Protein AF-J7WU54-F1 (afdb_monomer_lite)

Radius of gyration: 16.35 Å; chains: 1; bounding box: 40×33×42 Å

Secondary structure (DSSP, 8-state):
--HHHHHHHHHHHHHHHTT--HHHHHHHHHH--GGG---BTTTTEEE-S-EEEEE-TT-SEEEEEEEEEESSSTT-EEEEEEEEEEE-GGGS-EEEEEEEEEE-HHHHHHHHHTT-EEESS-SS-----HHHHHTT--EEEHHHH-

Structure (mmCIF, N/CA/C/O backbone):
data_AF-J7WU54-F1
#
_entry.id   AF-J7WU54-F1
#
loop_
_atom_site.group_PDB
_atom_site.id
_atom_site.type_symbol
_atom_site.label_atom_id
_atom_site.label_alt_id
_atom_site.label_comp_id
_atom_site.label_asym_id
_atom_site.label_entity_id
_atom_site.label_seq_id
_atom_site.pdbx_PDB_ins_code
_atom_site.Cartn_x
_atom_site.Cartn_y
_atom_site.Cartn_z
_atom_site.occupancy
_atom_site.B_iso_or_equiv
_atom_site.auth_seq_id
_atom_site.auth_comp_id
_atom_site.auth_asym_id
_atom_site.auth_atom_id
_atom_site.pdbx_PDB_model_num
ATOM 1 N N . MET A 1 1 ? 20.922 11.464 -21.312 1.00 49.34 1 MET A N 1
ATOM 2 C CA . MET A 1 1 ? 19.586 10.853 -21.121 1.00 49.34 1 MET A CA 1
ATOM 3 C C . MET A 1 1 ? 18.836 11.731 -20.129 1.00 49.34 1 MET A C 1
ATOM 5 O O . MET A 1 1 ? 19.420 12.039 -19.098 1.00 49.34 1 MET A O 1
ATOM 9 N N . SER A 1 2 ? 17.648 12.252 -20.458 1.00 63.25 2 SER A N 1
ATOM 10 C CA . SER A 1 2 ? 16.940 13.161 -19.540 1.00 63.25 2 SER A CA 1
ATOM 11 C C . SER A 1 2 ? 16.456 12.399 -18.300 1.00 63.25 2 SER A C 1
ATOM 13 O O . SER A 1 2 ? 16.125 11.215 -18.388 1.00 63.25 2 SER A O 1
ATOM 15 N N . TYR A 1 3 ? 16.397 13.075 -17.149 1.00 60.97 3 TYR A N 1
ATOM 16 C CA . TYR A 1 3 ? 15.939 12.503 -15.873 1.00 60.97 3 TYR A CA 1
ATOM 17 C C . TYR A 1 3 ? 14.545 11.850 -15.989 1.00 60.97 3 TYR A C 1
ATOM 19 O O . TYR A 1 3 ? 14.275 10.796 -15.414 1.00 60.97 3 TYR A O 1
ATOM 27 N N . LYS A 1 4 ? 13.700 12.422 -16.854 1.00 67.75 4 LYS A N 1
ATOM 28 C CA . LYS A 1 4 ? 12.384 11.916 -17.253 1.00 67.75 4 LYS A CA 1
ATOM 29 C C . LYS A 1 4 ? 12.430 10.517 -17.871 1.00 67.75 4 LYS A C 1
ATOM 31 O O . LYS A 1 4 ? 11.644 9.656 -17.486 1.00 67.75 4 LYS A O 1
ATOM 36 N N . CYS A 1 5 ? 13.345 10.275 -18.812 1.00 70.19 5 CYS A N 1
ATOM 37 C CA . CYS A 1 5 ? 13.461 8.973 -19.470 1.00 70.19 5 CYS A CA 1
ATOM 38 C C . CYS A 1 5 ? 13.867 7.881 -18.477 1.00 70.19 5 CYS A C 1
ATOM 40 O O . CYS A 1 5 ? 13.320 6.783 -18.528 1.00 70.19 5 CYS A O 1
ATOM 42 N N . SER A 1 6 ? 14.778 8.191 -17.551 1.00 77.06 6 SER A N 1
ATOM 43 C CA . SER A 1 6 ? 15.225 7.244 -16.524 1.00 77.06 6 SER A CA 1
ATOM 44 C C . SER A 1 6 ? 14.123 6.931 -15.512 1.00 77.06 6 SER A C 1
ATOM 46 O O . SER A 1 6 ? 13.904 5.764 -15.195 1.00 77.06 6 SER A O 1
ATOM 48 N N . TYR A 1 7 ? 13.379 7.947 -15.064 1.00 78.88 7 TYR A N 1
ATOM 49 C CA . TYR A 1 7 ? 12.238 7.773 -14.166 1.00 78.88 7 TYR A CA 1
ATOM 50 C C . TYR A 1 7 ? 11.137 6.908 -14.794 1.00 78.88 7 TYR A C 1
ATOM 52 O O . TYR A 1 7 ? 10.713 5.920 -14.203 1.00 78.88 7 TYR A O 1
ATOM 60 N N . PHE A 1 8 ? 10.704 7.220 -16.018 1.00 80.62 8 PHE A N 1
ATOM 61 C CA . PHE A 1 8 ? 9.659 6.437 -16.679 1.00 80.62 8 PHE A CA 1
ATOM 62 C C . PHE A 1 8 ? 10.105 5.019 -17.032 1.00 80.62 8 PHE A C 1
ATOM 64 O O . PHE A 1 8 ? 9.314 4.089 -16.892 1.00 80.62 8 PHE A O 1
ATOM 71 N N . ALA A 1 9 ? 11.361 4.828 -17.448 1.00 84.31 9 ALA A N 1
ATOM 72 C CA . ALA A 1 9 ? 11.910 3.492 -17.671 1.00 84.31 9 ALA A CA 1
ATOM 73 C C . ALA A 1 9 ? 11.911 2.668 -16.376 1.00 84.31 9 ALA A C 1
ATOM 75 O O . ALA A 1 9 ? 11.551 1.492 -16.394 1.00 84.31 9 ALA A O 1
ATOM 76 N N . PHE A 1 10 ? 12.263 3.298 -15.253 1.00 85.38 10 PHE A N 1
ATOM 77 C CA . PHE A 1 10 ? 12.194 2.675 -13.941 1.00 85.38 10 PHE A CA 1
ATOM 78 C C . PHE A 1 10 ? 10.758 2.303 -13.552 1.00 85.38 10 PHE A C 1
ATOM 80 O O . PHE A 1 10 ? 10.511 1.141 -13.245 1.00 85.38 10 PHE A O 1
ATOM 87 N N . ILE A 1 11 ? 9.809 3.246 -13.619 1.00 86.75 11 ILE A N 1
ATOM 88 C CA . ILE A 1 11 ? 8.400 2.977 -13.294 1.00 86.75 11 ILE A CA 1
ATOM 89 C C . ILE A 1 11 ? 7.857 1.84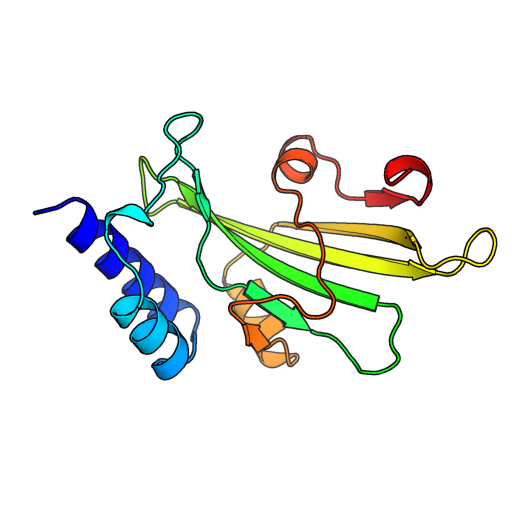6 -14.162 1.00 86.75 11 ILE A C 1
ATOM 91 O O . ILE A 1 11 ? 7.260 0.920 -13.623 1.00 86.75 11 ILE A O 1
ATOM 95 N N . LYS A 1 12 ? 8.112 1.875 -15.475 1.00 89.38 12 LYS A N 1
ATOM 96 C CA . LYS A 1 12 ? 7.683 0.818 -16.394 1.00 89.38 12 LYS A CA 1
ATOM 97 C C . LYS A 1 12 ? 8.257 -0.543 -15.999 1.00 89.38 12 LYS A C 1
ATOM 99 O O . LYS A 1 12 ? 7.497 -1.495 -15.880 1.00 89.38 12 LYS A O 1
ATOM 104 N N . ARG A 1 13 ? 9.567 -0.628 -15.739 1.00 90.19 13 ARG A N 1
ATOM 105 C CA . ARG A 1 13 ? 10.215 -1.875 -15.301 1.00 90.19 13 ARG A CA 1
ATOM 106 C C . ARG A 1 13 ? 9.588 -2.411 -14.015 1.00 90.19 13 ARG A C 1
ATOM 108 O O . ARG A 1 13 ? 9.297 -3.594 -13.939 1.00 90.19 13 ARG A O 1
ATOM 115 N N . THR A 1 14 ? 9.368 -1.544 -13.029 1.00 89.81 14 THR A N 1
ATOM 116 C CA . THR A 1 14 ? 8.748 -1.916 -11.750 1.00 89.81 14 THR A CA 1
ATOM 117 C C . THR A 1 14 ? 7.289 -2.342 -11.932 1.00 89.81 14 THR A C 1
ATOM 119 O O . THR A 1 14 ? 6.837 -3.270 -11.273 1.00 89.81 14 THR A O 1
ATOM 122 N N . CYS A 1 15 ? 6.550 -1.710 -12.850 1.00 91.81 15 CYS A N 1
ATOM 123 C CA . CYS A 1 15 ? 5.191 -2.123 -13.202 1.00 91.81 15 CYS A CA 1
ATOM 124 C C . CYS A 1 15 ? 5.161 -3.513 -13.839 1.00 91.81 15 CYS A C 1
ATOM 126 O O . CYS A 1 15 ? 4.323 -4.326 -13.465 1.00 91.81 15 CYS A O 1
ATOM 128 N N . ASP A 1 16 ? 6.073 -3.780 -14.776 1.00 91.88 16 ASP A N 1
ATOM 129 C CA . ASP A 1 16 ? 6.192 -5.088 -15.418 1.00 91.88 16 ASP A CA 1
ATOM 130 C C . ASP A 1 16 ? 6.613 -6.166 -14.400 1.00 91.88 16 ASP A C 1
ATOM 132 O O . ASP A 1 16 ? 6.088 -7.274 -14.435 1.00 91.88 16 ASP A O 1
ATOM 136 N N . GLU A 1 17 ? 7.508 -5.835 -13.461 1.00 91.25 17 GLU A N 1
ATOM 137 C CA . GLU A 1 17 ? 7.957 -6.740 -12.394 1.00 91.25 17 GLU A CA 1
ATOM 138 C C . GLU A 1 17 ? 6.85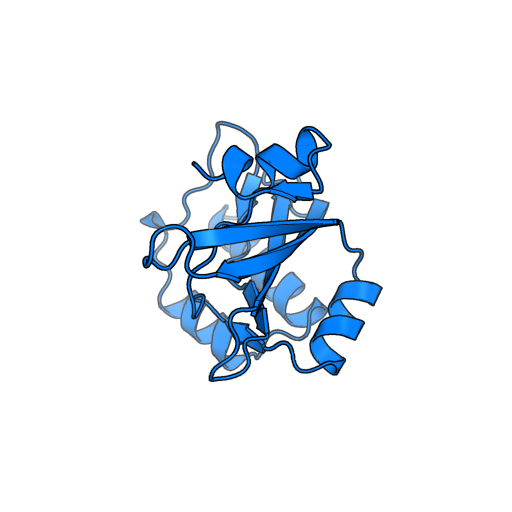1 -7.071 -11.381 1.00 91.25 17 GLU A C 1
ATOM 140 O O . GLU A 1 17 ? 6.751 -8.208 -10.932 1.00 91.25 17 GLU A O 1
ATOM 145 N N . PHE A 1 18 ? 6.025 -6.093 -11.008 1.00 92.12 18 PHE A N 1
ATOM 146 C CA . PHE A 1 18 ? 4.967 -6.266 -10.007 1.00 92.12 18 PHE A CA 1
ATOM 147 C C . PHE A 1 18 ? 3.590 -6.560 -10.607 1.00 92.12 18 PHE A C 1
ATOM 149 O O . PHE A 1 18 ? 2.575 -6.440 -9.918 1.00 92.12 18 PHE A O 1
ATOM 156 N N . GLU A 1 19 ? 3.551 -6.922 -11.890 1.00 91.56 19 GLU A N 1
ATOM 157 C CA . GLU A 1 19 ? 2.327 -7.285 -12.609 1.00 91.56 19 GLU A CA 1
ATOM 158 C C . GLU A 1 19 ? 1.235 -6.200 -12.522 1.00 91.56 19 GLU A C 1
ATOM 160 O O . GLU A 1 19 ? 0.035 -6.477 -12.446 1.00 91.56 19 GLU A O 1
ATOM 165 N N . VAL A 1 20 ? 1.641 -4.926 -12.537 1.00 92.94 20 VAL A N 1
ATOM 166 C CA . VAL A 1 20 ? 0.704 -3.801 -12.636 1.00 92.94 20 VAL A CA 1
ATOM 167 C C . VAL A 1 20 ? 0.025 -3.868 -14.011 1.00 92.94 20 VAL A C 1
ATOM 169 O O . VAL A 1 20 ? 0.724 -3.989 -15.024 1.00 92.94 20 VAL A O 1
ATOM 172 N N . PRO A 1 21 ? -1.315 -3.747 -14.104 1.00 92.94 21 PRO A N 1
ATOM 173 C CA . PRO A 1 21 ? -2.014 -3.778 -15.383 1.00 92.94 21 PRO A CA 1
ATOM 174 C C . PRO A 1 21 ? -1.430 -2.766 -16.374 1.00 92.94 21 PRO A C 1
ATOM 176 O O . PRO A 1 21 ? -1.320 -1.578 -16.066 1.00 92.94 21 PRO A O 1
ATOM 179 N N . LYS A 1 22 ? -1.076 -3.231 -17.579 1.00 91.94 22 LYS A N 1
ATOM 180 C CA . LYS A 1 22 ? -0.398 -2.396 -18.585 1.00 91.94 22 LYS A CA 1
ATOM 181 C C . LYS A 1 22 ? -1.175 -1.137 -18.933 1.00 91.94 22 LYS A C 1
ATOM 183 O O . LYS A 1 22 ? -0.592 -0.059 -19.001 1.00 91.94 22 LYS A O 1
ATOM 188 N N . ASP A 1 23 ? -2.486 -1.262 -19.090 1.00 90.44 23 ASP A N 1
ATOM 189 C CA . ASP A 1 23 ? -3.343 -0.125 -19.418 1.00 90.44 23 ASP A CA 1
ATOM 190 C C . ASP A 1 23 ? -3.309 0.949 -18.326 1.00 90.44 23 ASP A C 1
ATOM 192 O O . ASP A 1 23 ? -3.289 2.137 -18.645 1.00 90.44 23 ASP A O 1
ATOM 196 N N . LEU A 1 24 ? -3.217 0.546 -17.052 1.00 88.88 24 LEU A N 1
ATOM 197 C CA . LEU A 1 24 ? -3.152 1.468 -15.919 1.00 88.88 24 LEU A CA 1
ATOM 198 C C . LEU A 1 24 ? -1.903 2.349 -16.014 1.00 88.88 24 LEU A C 1
ATOM 200 O O . LEU A 1 24 ? -2.002 3.576 -16.048 1.00 88.88 24 LEU A O 1
ATOM 204 N N . TYR A 1 25 ? -0.720 1.737 -16.126 1.00 87.81 25 TYR A N 1
ATOM 205 C CA . TYR A 1 25 ? 0.513 2.519 -16.112 1.00 87.81 25 TYR A CA 1
ATOM 206 C C . TYR A 1 25 ? 0.791 3.240 -17.432 1.00 87.81 25 TYR A C 1
ATOM 208 O O . TYR A 1 25 ? 1.370 4.325 -17.419 1.00 87.81 25 TYR A O 1
ATOM 216 N N . LEU A 1 26 ? 0.366 2.691 -18.575 1.00 87.31 26 LEU A N 1
ATOM 217 C CA . LEU A 1 26 ? 0.514 3.360 -19.868 1.00 87.31 26 LEU A CA 1
ATOM 218 C C . LEU A 1 26 ? -0.379 4.598 -19.975 1.00 87.31 26 LEU A C 1
ATOM 220 O O . LEU A 1 26 ? 0.055 5.601 -20.545 1.00 87.31 26 LEU A O 1
ATOM 224 N N . ASN A 1 27 ? -1.598 4.552 -19.433 1.00 87.06 27 ASN A N 1
ATOM 225 C CA . ASN A 1 27 ? -2.476 5.720 -19.382 1.00 87.06 27 ASN A CA 1
ATOM 226 C C . ASN A 1 27 ? -1.908 6.788 -18.447 1.00 87.06 27 ASN A C 1
ATOM 228 O O . ASN A 1 27 ? -1.732 7.929 -18.873 1.00 87.06 27 ASN A O 1
ATOM 232 N N . TRP A 1 28 ? -1.485 6.393 -17.244 1.00 87.06 28 TRP A N 1
ATOM 233 C CA . TRP A 1 28 ? -0.812 7.296 -16.313 1.00 87.06 28 TRP A CA 1
ATOM 234 C C . TRP A 1 28 ? 0.410 7.984 -16.950 1.00 87.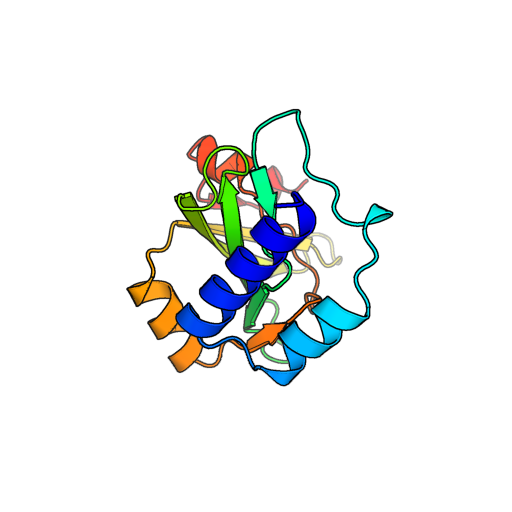06 28 TRP A C 1
ATOM 236 O O . TRP A 1 28 ? 0.550 9.204 -16.881 1.00 87.06 28 TRP A O 1
ATOM 246 N N . MET A 1 29 ? 1.265 7.237 -17.661 1.00 82.75 29 MET A N 1
ATOM 247 C CA . MET A 1 29 ? 2.438 7.795 -18.351 1.00 82.75 29 MET A CA 1
ATOM 248 C C . MET A 1 29 ? 2.082 8.822 -19.439 1.00 82.75 29 MET A C 1
ATOM 250 O O . MET A 1 29 ? 2.856 9.754 -19.654 1.00 82.75 29 MET A O 1
ATOM 254 N N . LYS A 1 30 ? 0.948 8.664 -20.138 1.00 83.69 30 LYS A N 1
ATOM 255 C CA . LYS A 1 30 ? 0.485 9.619 -21.165 1.00 83.69 30 LYS A CA 1
ATOM 256 C C . LYS A 1 30 ? -0.004 10.929 -20.551 1.00 83.69 30 LYS A C 1
ATOM 258 O O . LYS A 1 30 ? 0.211 11.992 -21.129 1.00 83.69 30 LYS A O 1
ATOM 263 N N . GLU A 1 31 ? -0.670 10.851 -19.404 1.00 81.25 31 GLU A N 1
ATOM 264 C CA . GLU A 1 31 ? -1.247 12.009 -18.715 1.00 81.25 31 GLU A CA 1
ATOM 265 C C . GLU A 1 31 ? -0.206 12.791 -17.898 1.00 81.25 31 GLU A C 1
ATOM 267 O O . GLU A 1 31 ? -0.351 13.999 -17.672 1.00 81.25 31 GLU A O 1
ATOM 272 N N . MET A 1 32 ? 0.873 12.127 -17.474 1.00 74.38 32 MET A N 1
ATOM 273 C CA . MET A 1 32 ? 1.878 12.711 -16.595 1.00 74.38 32 MET A CA 1
ATOM 274 C C . MET A 1 32 ? 2.735 13.775 -17.303 1.00 74.38 32 MET A C 1
ATOM 276 O O . MET A 1 32 ? 3.592 13.487 -18.142 1.00 74.38 32 MET A O 1
ATOM 280 N N . ARG A 1 33 ? 2.551 15.042 -16.912 1.00 66.50 33 ARG A N 1
ATOM 281 C CA . ARG A 1 33 ? 3.391 16.167 -17.357 1.00 66.50 33 ARG A CA 1
ATOM 282 C C . ARG A 1 33 ? 4.693 16.234 -16.559 1.00 66.50 33 ARG A C 1
ATOM 284 O O . ARG A 1 33 ? 4.733 15.914 -15.377 1.00 66.50 33 ARG A O 1
ATOM 291 N N . GLU A 1 34 ? 5.757 16.719 -17.190 1.00 61.19 34 GLU A N 1
ATOM 292 C CA . GLU A 1 34 ? 7.106 16.805 -16.603 1.00 61.19 34 GLU A CA 1
ATOM 293 C C . GLU A 1 34 ? 7.169 17.678 -15.342 1.00 61.19 34 GLU A C 1
ATOM 295 O O . GLU A 1 34 ? 7.838 17.322 -14.379 1.00 61.19 34 GLU A O 1
ATOM 300 N N . SER A 1 35 ? 6.368 18.744 -15.295 1.00 59.19 35 SER A N 1
ATOM 301 C CA . SER A 1 35 ? 6.183 19.600 -14.114 1.00 59.19 35 SER A CA 1
ATOM 302 C C . SER A 1 35 ? 5.611 18.870 -12.893 1.00 59.19 35 SER A C 1
ATOM 304 O O . SER A 1 35 ? 5.710 19.367 -11.772 1.00 59.19 35 SER A O 1
ATOM 306 N N . ASN A 1 36 ? 4.973 17.716 -13.104 1.00 61.97 36 ASN A N 1
ATOM 307 C CA . ASN A 1 36 ? 4.307 16.947 -12.055 1.00 61.97 36 ASN A CA 1
ATOM 308 C C . ASN A 1 36 ? 5.227 15.877 -11.459 1.00 61.97 36 ASN A C 1
ATOM 310 O O . ASN A 1 36 ? 4.888 15.290 -10.431 1.00 61.97 36 ASN A O 1
ATOM 314 N N . ILE A 1 37 ? 6.393 15.633 -12.068 1.00 63.91 37 ILE A N 1
ATOM 315 C CA . ILE A 1 37 ? 7.428 14.767 -11.505 1.00 63.91 37 ILE A CA 1
ATOM 316 C C . ILE A 1 37 ? 8.132 15.561 -10.398 1.00 63.91 37 ILE A C 1
ATOM 318 O O . ILE A 1 37 ? 9.200 16.138 -10.583 1.00 63.91 37 ILE A O 1
ATOM 322 N N . ARG A 1 38 ? 7.492 15.634 -9.229 1.00 57.44 38 ARG A N 1
ATOM 323 C CA . ARG A 1 38 ? 8.098 16.199 -8.023 1.00 57.44 38 ARG A CA 1
ATOM 324 C C . ARG A 1 38 ? 8.958 15.131 -7.368 1.00 57.44 38 ARG A C 1
ATOM 326 O O . ARG A 1 38 ? 8.464 14.325 -6.584 1.00 57.44 38 ARG A O 1
ATOM 333 N N . VAL A 1 39 ? 10.243 15.127 -7.696 1.00 55.06 39 VAL A N 1
ATOM 334 C CA . VAL A 1 39 ? 11.233 14.438 -6.870 1.00 55.06 39 VAL A CA 1
ATOM 335 C C . VAL A 1 39 ? 11.603 15.379 -5.739 1.00 55.06 39 VAL A C 1
ATOM 337 O O . VAL A 1 39 ? 12.171 16.444 -5.974 1.00 55.06 39 VAL A O 1
ATOM 340 N N . SER A 1 40 ? 11.208 15.019 -4.519 1.00 47.53 40 SER A N 1
ATOM 341 C CA . SER A 1 40 ? 11.642 15.750 -3.335 1.00 47.53 40 SER A CA 1
ATOM 342 C C . SER A 1 40 ? 13.159 15.623 -3.206 1.00 47.53 40 SER A C 1
ATOM 344 O O . SER A 1 40 ? 13.691 14.515 -3.252 1.00 47.53 40 SER A O 1
ATOM 346 N N . GLN A 1 41 ? 13.851 16.751 -3.053 1.00 43.31 41 GLN A N 1
ATOM 347 C CA . GLN A 1 41 ? 15.266 16.757 -2.680 1.00 43.31 41 GLN A CA 1
ATOM 348 C C . GLN A 1 41 ? 15.470 16.479 -1.186 1.00 43.31 41 GLN A C 1
ATOM 350 O O . GLN A 1 41 ? 16.578 16.126 -0.797 1.00 43.31 41 GLN A O 1
ATOM 355 N N . GLU A 1 42 ? 14.433 16.633 -0.352 1.00 41.22 42 GLU A N 1
ATOM 356 C CA . GLU A 1 42 ? 14.607 16.632 1.107 1.00 41.22 42 GLU A CA 1
ATOM 357 C C . GLU A 1 42 ? 14.989 15.271 1.682 1.00 41.22 42 GLU A C 1
ATOM 359 O O . GLU A 1 42 ? 15.642 15.225 2.707 1.00 41.22 42 GLU A O 1
ATOM 364 N N . PHE A 1 43 ? 14.690 14.178 1.000 1.00 41.97 43 PHE A N 1
ATOM 365 C CA . PHE A 1 43 ? 15.269 12.852 1.200 1.00 41.97 43 PHE A CA 1
ATOM 366 C C . PHE A 1 43 ? 14.999 12.152 -0.111 1.00 41.97 43 PHE A C 1
ATOM 368 O O . PHE A 1 43 ? 13.877 12.273 -0.596 1.00 41.97 43 PHE A O 1
ATOM 375 N N . GLY A 1 44 ? 15.984 11.483 -0.707 1.00 47.03 44 GLY A N 1
ATOM 376 C CA . GLY A 1 44 ? 15.835 10.905 -2.035 1.00 47.03 44 GLY A CA 1
ATOM 377 C C . GLY A 1 44 ? 14.779 9.808 -2.064 1.00 47.03 44 GLY A C 1
ATOM 378 O O . GLY A 1 44 ? 15.115 8.639 -2.045 1.00 47.03 44 GLY A O 1
ATOM 379 N N . GLU A 1 45 ? 13.507 10.175 -2.074 1.00 52.78 45 GLU A N 1
ATOM 380 C CA . GLU A 1 45 ? 12.358 9.333 -1.806 1.00 52.78 45 GLU A CA 1
ATOM 381 C C . GLU A 1 45 ? 11.250 9.742 -2.770 1.00 52.78 45 GLU A C 1
ATOM 383 O O . GLU A 1 45 ? 10.660 10.821 -2.682 1.00 52.78 45 GLU A O 1
ATOM 388 N N . GLY A 1 46 ? 10.967 8.857 -3.717 1.00 61.66 46 GLY A N 1
ATOM 389 C CA . GLY A 1 46 ? 9.864 8.986 -4.650 1.00 61.66 46 GLY A CA 1
ATOM 390 C C . GLY A 1 46 ? 8.782 7.986 -4.283 1.00 61.66 46 GLY A C 1
ATOM 391 O O . GLY A 1 46 ? 9.065 6.863 -3.857 1.00 61.66 46 GLY A O 1
ATOM 392 N N . ARG A 1 47 ? 7.520 8.390 -4.429 1.00 72.69 47 ARG A N 1
ATOM 393 C CA . ARG A 1 47 ? 6.401 7.452 -4.318 1.00 72.69 47 ARG A CA 1
ATOM 394 C C . ARG A 1 47 ? 6.180 6.782 -5.661 1.00 72.69 47 ARG A C 1
ATOM 396 O O . ARG A 1 47 ? 6.126 7.454 -6.693 1.00 72.69 47 ARG A O 1
ATOM 403 N N . PHE A 1 48 ? 6.036 5.463 -5.634 1.00 84.69 48 PHE A N 1
ATOM 404 C CA . PHE A 1 48 ? 5.468 4.742 -6.761 1.00 84.69 48 PHE A CA 1
ATOM 405 C C . PHE A 1 48 ? 4.020 5.223 -6.953 1.00 84.69 48 PHE A C 1
ATOM 407 O O . PHE A 1 48 ? 3.312 5.402 -5.959 1.00 84.69 48 PHE A O 1
ATOM 414 N N . PRO A 1 49 ? 3.589 5.506 -8.193 1.00 84.81 49 PRO A N 1
ATOM 415 C CA . PRO A 1 49 ? 2.294 6.136 -8.445 1.00 84.81 49 PRO A CA 1
ATOM 416 C C . PRO A 1 49 ? 1.107 5.204 -8.187 1.00 84.81 49 PRO A C 1
ATOM 418 O O . PRO A 1 49 ? -0.009 5.685 -8.012 1.00 84.81 49 PRO A O 1
ATOM 421 N N . PHE A 1 50 ? 1.341 3.891 -8.139 1.00 91.19 50 PHE A N 1
ATOM 422 C CA . PHE A 1 50 ? 0.299 2.899 -7.910 1.00 91.19 50 PHE A CA 1
ATOM 423 C C . PHE A 1 50 ? 0.381 2.318 -6.503 1.00 91.19 50 PHE A C 1
ATOM 425 O O . PHE A 1 50 ? 1.447 2.184 -5.900 1.00 91.19 50 PHE A O 1
ATOM 432 N N . LEU A 1 51 ? -0.781 1.949 -5.995 1.00 92.94 51 LEU A N 1
ATOM 433 C CA . LEU A 1 51 ? -0.989 1.333 -4.696 1.00 92.94 51 LEU A CA 1
ATOM 434 C C . LEU A 1 51 ? -1.745 0.028 -4.919 1.00 92.94 51 LEU A C 1
ATOM 436 O O . LEU A 1 51 ? -2.500 -0.077 -5.884 1.00 92.94 51 LEU A O 1
ATOM 440 N N . LEU A 1 52 ? -1.599 -0.946 -4.026 1.00 95.38 52 LEU A N 1
ATOM 441 C CA . LEU A 1 52 ? -2.548 -2.055 -3.974 1.00 95.38 52 LEU A CA 1
ATOM 442 C C . LEU A 1 52 ? -3.497 -1.832 -2.827 1.00 95.38 52 LEU A C 1
ATOM 444 O O . LEU A 1 52 ? -3.055 -1.512 -1.730 1.00 95.38 52 LEU A O 1
ATOM 448 N N . GLN A 1 53 ? -4.775 -2.089 -3.044 1.00 94.75 53 GLN A N 1
ATOM 449 C CA . GLN A 1 53 ? -5.756 -2.069 -1.976 1.00 94.75 53 GLN A CA 1
ATOM 450 C C . GLN A 1 53 ? -6.629 -3.310 -2.030 1.00 94.75 53 GLN A C 1
ATOM 452 O O . GLN A 1 53 ? -7.015 -3.780 -3.102 1.00 94.75 53 GLN A O 1
ATOM 457 N N . LYS A 1 54 ? -6.974 -3.803 -0.843 1.00 91.81 54 LYS A N 1
ATOM 458 C CA . LYS A 1 54 ? -8.104 -4.699 -0.646 1.00 91.81 54 LYS A CA 1
ATOM 459 C C . LYS A 1 54 ? -9.088 -4.011 0.286 1.00 91.81 54 LYS A C 1
ATOM 461 O O . LYS A 1 54 ? -8.750 -3.666 1.420 1.00 91.81 54 LYS A O 1
ATOM 466 N N . TYR A 1 55 ? -10.288 -3.798 -0.235 1.00 83.12 55 TYR A N 1
ATOM 467 C CA . TYR A 1 55 ? -11.430 -3.295 0.505 1.00 83.12 55 TYR A CA 1
ATOM 468 C C . TYR A 1 55 ? -12.648 -4.141 0.149 1.00 83.12 55 TYR A C 1
ATOM 470 O O . TYR A 1 55 ? -12.913 -4.395 -1.027 1.00 83.12 55 TYR A O 1
ATOM 478 N N . GLU A 1 56 ? -13.374 -4.575 1.170 1.00 82.62 56 GLU A N 1
ATOM 479 C CA . GLU A 1 56 ? -14.623 -5.312 1.022 1.00 82.62 56 GLU A CA 1
ATOM 480 C C . GLU A 1 56 ? -15.771 -4.369 1.376 1.00 82.62 56 GLU A C 1
ATOM 482 O O . GLU A 1 56 ? -15.741 -3.696 2.406 1.00 82.62 56 GLU A O 1
ATOM 487 N N . SER A 1 57 ? -16.770 -4.274 0.498 1.00 80.38 57 SER A N 1
ATOM 488 C CA . SER A 1 57 ? -17.906 -3.374 0.710 1.00 80.38 57 SER A CA 1
ATOM 489 C C . SER A 1 57 ? -18.615 -3.703 2.026 1.00 80.38 57 SER A C 1
ATOM 491 O O . SER A 1 57 ? -18.892 -4.866 2.308 1.00 80.38 57 SER A O 1
ATOM 493 N N . GLY A 1 58 ? -18.885 -2.679 2.839 1.00 80.44 58 GLY A N 1
ATOM 494 C CA . GLY A 1 58 ? -19.485 -2.841 4.167 1.00 80.44 58 GLY A CA 1
ATOM 495 C C . GLY A 1 58 ? -18.490 -3.215 5.269 1.00 80.44 58 GLY A C 1
ATOM 496 O O . GLY A 1 58 ? -18.865 -3.229 6.439 1.00 80.44 58 GLY A O 1
ATOM 497 N N . SER A 1 59 ? -17.221 -3.457 4.930 1.00 86.75 59 SER A N 1
ATOM 498 C CA . SER A 1 59 ? -16.169 -3.645 5.921 1.00 86.75 59 SER A CA 1
ATOM 499 C C . SER A 1 59 ? -15.744 -2.309 6.530 1.00 86.75 59 SER A C 1
ATOM 501 O O . SER A 1 59 ? -15.634 -1.289 5.841 1.00 86.75 59 SER A O 1
ATOM 503 N N . LEU A 1 60 ? -15.458 -2.332 7.832 1.00 91.50 60 LEU A N 1
ATOM 504 C CA . LEU A 1 60 ? -14.749 -1.264 8.541 1.00 91.50 60 LEU A CA 1
ATOM 505 C C . LEU A 1 60 ? -13.236 -1.504 8.543 1.00 91.50 60 LEU A C 1
ATOM 507 O O . LEU A 1 60 ? -12.506 -0.901 9.320 1.00 91.50 60 LEU A O 1
ATOM 511 N N . GLU A 1 61 ? -12.752 -2.397 7.693 1.00 92.62 61 GLU A N 1
ATOM 512 C CA . GLU A 1 61 ? -11.352 -2.765 7.605 1.00 92.62 61 GLU A CA 1
ATOM 513 C C . GLU A 1 61 ? -10.865 -2.560 6.172 1.00 92.62 61 GLU A C 1
ATOM 515 O O . GLU A 1 61 ? -11.551 -2.855 5.192 1.00 92.62 61 GLU A O 1
ATOM 520 N N . THR A 1 62 ? -9.663 -2.017 6.041 1.00 93.12 62 THR A N 1
ATOM 521 C CA . THR A 1 62 ? -9.009 -1.822 4.749 1.00 93.12 62 THR A CA 1
ATOM 522 C C . THR A 1 62 ? -7.519 -2.008 4.921 1.00 93.12 62 THR A C 1
ATOM 524 O O . THR A 1 62 ? -6.941 -1.716 5.969 1.00 93.12 62 THR A O 1
ATOM 527 N N . SER A 1 63 ? -6.871 -2.451 3.855 1.00 94.31 63 SER A N 1
ATOM 528 C CA . SER A 1 63 ? -5.422 -2.566 3.829 1.00 94.31 63 SER A CA 1
ATOM 529 C C . SER A 1 63 ? -4.876 -2.142 2.484 1.00 94.31 63 SER A C 1
ATOM 531 O O . SER A 1 63 ? -5.506 -2.347 1.444 1.00 94.31 63 SER A O 1
ATOM 533 N N . VAL A 1 64 ? -3.713 -1.508 2.530 1.00 95.62 64 VAL A N 1
ATOM 534 C CA . VAL A 1 64 ? -3.055 -0.929 1.370 1.00 95.62 64 VAL A CA 1
ATOM 535 C C . VAL A 1 64 ? -1.585 -1.280 1.388 1.00 95.62 64 VAL A C 1
ATOM 537 O O . VAL A 1 64 ? -0.960 -1.307 2.443 1.00 95.62 64 VAL A O 1
ATOM 540 N N . ILE A 1 65 ? -1.029 -1.499 0.207 1.00 96.06 65 ILE A N 1
ATOM 541 C CA . ILE A 1 65 ? 0.403 -1.631 -0.003 1.00 96.06 65 ILE A CA 1
ATOM 542 C C . ILE A 1 65 ? 0.878 -0.451 -0.841 1.00 96.06 65 ILE A C 1
ATOM 544 O O . ILE A 1 65 ? 0.314 -0.161 -1.898 1.00 96.06 65 ILE A O 1
ATOM 548 N N . ALA A 1 66 ? 1.927 0.217 -0.369 1.00 94.12 66 ALA A N 1
ATOM 549 C CA . ALA A 1 66 ? 2.648 1.233 -1.120 1.00 94.12 66 ALA A CA 1
ATOM 550 C C . ALA A 1 66 ? 4.102 0.847 -1.317 1.00 94.12 66 ALA A C 1
ATOM 552 O O . ALA A 1 66 ? 4.702 0.143 -0.503 1.00 94.12 66 ALA A O 1
ATOM 553 N N . ILE A 1 67 ? 4.680 1.411 -2.370 1.00 91.81 67 ILE A N 1
ATOM 554 C CA . ILE A 1 67 ? 6.090 1.275 -2.692 1.00 91.81 67 ILE A CA 1
ATOM 555 C C . ILE A 1 67 ? 6.719 2.669 -2.657 1.00 91.81 67 ILE A C 1
ATOM 557 O O . ILE A 1 67 ? 6.261 3.606 -3.317 1.00 91.81 67 ILE A O 1
ATOM 561 N N . GLN A 1 68 ? 7.773 2.799 -1.866 1.00 88.31 68 GLN A N 1
ATOM 562 C CA . GLN A 1 68 ? 8.652 3.957 -1.837 1.00 88.31 68 GLN A CA 1
ATOM 563 C C . GLN A 1 68 ? 9.988 3.544 -2.442 1.00 88.31 68 GLN A C 1
ATOM 565 O O . GLN A 1 68 ? 10.484 2.462 -2.142 1.00 88.31 68 GLN A O 1
ATOM 570 N N . PHE A 1 69 ? 10.573 4.379 -3.290 1.00 80.88 69 PHE A N 1
ATOM 571 C CA . PHE A 1 69 ? 11.885 4.107 -3.867 1.00 80.88 69 PHE A CA 1
ATOM 572 C C . PHE A 1 69 ? 12.863 5.225 -3.577 1.00 80.88 69 PHE A C 1
ATOM 574 O O . PHE A 1 69 ? 12.471 6.387 -3.441 1.00 80.88 69 PHE A O 1
ATOM 581 N N . ASN A 1 70 ? 14.138 4.860 -3.514 1.00 73.81 70 ASN A N 1
ATOM 582 C CA . ASN A 1 70 ? 15.211 5.820 -3.362 1.00 73.81 70 ASN A CA 1
ATOM 583 C C . ASN A 1 70 ? 15.424 6.570 -4.695 1.00 73.81 70 ASN A C 1
ATOM 585 O O . ASN A 1 70 ? 15.622 5.953 -5.736 1.00 73.81 70 ASN A O 1
ATOM 589 N N . THR A 1 71 ? 15.351 7.900 -4.715 1.00 66.81 71 THR A N 1
ATOM 590 C CA . THR A 1 71 ? 15.514 8.698 -5.947 1.00 66.81 71 THR A CA 1
ATOM 591 C C . THR A 1 71 ? 16.969 9.024 -6.267 1.00 66.81 71 THR A C 1
ATOM 593 O O . THR A 1 71 ? 17.244 9.473 -7.379 1.00 66.81 71 THR A O 1
ATOM 596 N N . PHE A 1 72 ? 17.898 8.794 -5.331 1.00 66.00 72 PHE A N 1
ATOM 597 C CA . PHE A 1 72 ? 19.336 8.768 -5.622 1.00 66.00 72 PHE A CA 1
ATOM 598 C C . PHE A 1 72 ? 19.746 7.430 -6.241 1.00 66.00 72 PHE A C 1
ATOM 600 O O . PHE A 1 72 ? 20.616 7.391 -7.108 1.00 66.00 72 PHE A O 1
ATOM 607 N N . ASN A 1 73 ? 19.084 6.346 -5.829 1.00 66.06 73 ASN A N 1
ATOM 608 C CA . ASN A 1 73 ? 19.294 5.003 -6.347 1.00 66.06 73 ASN A CA 1
ATOM 609 C C . ASN A 1 73 ? 17.948 4.315 -6.605 1.00 66.06 73 ASN A C 1
ATOM 611 O O . ASN A 1 73 ? 17.439 3.602 -5.743 1.00 66.06 73 ASN A O 1
ATOM 615 N N . PHE A 1 74 ? 17.392 4.484 -7.812 1.00 66.44 74 PHE A N 1
ATOM 616 C CA . PHE A 1 74 ? 16.086 3.916 -8.188 1.00 66.44 74 PHE A CA 1
ATOM 617 C C . PHE A 1 74 ? 15.990 2.388 -8.008 1.00 66.44 74 PHE A C 1
ATOM 619 O O . PHE A 1 74 ? 14.917 1.823 -8.147 1.00 66.44 74 PHE A O 1
ATOM 626 N N . HIS A 1 75 ? 17.077 1.678 -7.712 1.00 66.19 75 HIS A N 1
ATOM 627 C CA . HIS A 1 75 ? 17.056 0.237 -7.476 1.00 66.19 75 HIS A CA 1
ATOM 628 C C . HIS A 1 75 ? 16.599 -0.170 -6.068 1.00 66.19 75 HIS A C 1
ATOM 630 O O . HIS A 1 75 ? 16.233 -1.328 -5.872 1.00 66.19 75 HIS A O 1
ATOM 636 N N . GLU A 1 76 ? 16.583 0.749 -5.104 1.00 78.56 76 GLU A N 1
ATOM 637 C CA . GLU A 1 76 ? 16.151 0.454 -3.737 1.00 78.56 76 GLU A CA 1
ATOM 638 C C . GLU A 1 76 ? 14.663 0.748 -3.566 1.00 78.56 76 GLU A C 1
ATOM 640 O O . GLU A 1 76 ? 14.221 1.896 -3.652 1.00 78.56 76 GLU A O 1
ATOM 645 N N . LEU A 1 77 ? 13.897 -0.313 -3.310 1.00 86.44 77 LEU A N 1
ATOM 646 C CA . LEU A 1 77 ? 12.464 -0.271 -3.050 1.00 86.44 77 LEU A CA 1
ATOM 647 C C . LEU A 1 77 ? 12.190 -0.642 -1.596 1.00 86.44 77 LEU A C 1
ATOM 649 O O . LEU A 1 77 ? 12.675 -1.654 -1.100 1.00 86.44 77 LEU A O 1
ATOM 653 N N . THR A 1 78 ? 11.348 0.142 -0.938 1.00 90.56 78 THR A N 1
ATOM 654 C CA . THR A 1 78 ? 10.719 -0.200 0.334 1.00 90.56 78 THR A CA 1
ATOM 655 C C . THR A 1 78 ? 9.236 -0.418 0.088 1.00 90.56 78 THR A C 1
ATOM 657 O O . THR A 1 78 ? 8.538 0.486 -0.373 1.00 90.56 78 THR A O 1
ATOM 660 N N . ILE A 1 79 ? 8.748 -1.613 0.408 1.00 94.12 79 ILE A N 1
ATOM 661 C CA . ILE A 1 79 ? 7.339 -1.980 0.273 1.00 94.12 79 ILE A CA 1
ATOM 662 C C . ILE A 1 79 ? 6.725 -1.970 1.669 1.00 94.12 79 ILE A C 1
ATOM 664 O O . ILE A 1 79 ? 7.231 -2.630 2.577 1.00 94.12 79 ILE A O 1
ATOM 668 N N . LEU A 1 80 ? 5.652 -1.207 1.857 1.00 95.81 80 LEU A N 1
ATOM 669 C CA . LEU A 1 80 ? 4.964 -1.091 3.137 1.00 95.81 80 LEU A CA 1
ATOM 670 C C . LEU A 1 80 ? 3.501 -1.471 2.974 1.00 95.81 80 LEU A C 1
ATOM 672 O O . LEU A 1 80 ? 2.777 -0.854 2.194 1.00 95.81 80 LEU A O 1
ATOM 676 N N . TRP A 1 81 ? 3.076 -2.447 3.763 1.00 96.81 81 TRP A N 1
ATOM 677 C CA . TRP A 1 81 ? 1.678 -2.761 3.993 1.00 96.81 81 TRP A CA 1
ATOM 678 C C . TRP A 1 81 ? 1.173 -1.991 5.211 1.00 96.81 81 TRP A C 1
ATOM 680 O O . TRP A 1 81 ? 1.815 -1.981 6.264 1.00 96.81 81 TRP A O 1
ATOM 690 N N . GLU A 1 82 ? 0.019 -1.352 5.066 1.00 95.81 82 GLU A N 1
ATOM 691 C CA . GLU A 1 82 ? -0.680 -0.608 6.105 1.00 95.81 82 GLU A CA 1
ATOM 692 C C . GLU A 1 82 ? -2.127 -1.094 6.169 1.00 95.81 82 GLU A C 1
ATOM 694 O O . GLU A 1 82 ? -2.866 -1.037 5.187 1.00 95.81 82 GLU A O 1
ATOM 699 N N . TYR A 1 83 ? -2.541 -1.535 7.349 1.00 95.06 83 TYR A N 1
ATOM 700 C CA . TYR A 1 83 ? -3.913 -1.897 7.660 1.00 95.06 83 TYR A CA 1
ATOM 701 C C . TYR A 1 83 ? -4.539 -0.877 8.602 1.00 95.06 83 TYR A C 1
ATOM 703 O O . TYR A 1 83 ? -3.882 -0.328 9.496 1.00 95.06 83 TYR A O 1
ATOM 711 N N . ARG A 1 84 ? -5.833 -0.646 8.397 1.00 93.75 84 ARG A N 1
ATOM 712 C CA . ARG A 1 84 ? -6.671 0.206 9.229 1.00 93.75 84 ARG A CA 1
ATOM 713 C C . ARG A 1 84 ? -7.970 -0.509 9.555 1.00 93.75 84 ARG A C 1
ATOM 715 O O . ARG A 1 84 ? -8.652 -0.988 8.649 1.00 93.75 84 ARG A O 1
ATOM 722 N N . LYS A 1 85 ? -8.325 -0.482 10.837 1.00 93.38 85 LYS A N 1
ATOM 723 C CA . LYS A 1 85 ? -9.680 -0.738 11.315 1.00 93.38 85 LYS A CA 1
ATOM 724 C C . LYS A 1 85 ? -10.328 0.575 11.698 1.00 93.38 85 LYS A C 1
ATOM 726 O O . LYS A 1 85 ? -9.724 1.389 12.400 1.00 93.38 85 LYS A O 1
ATOM 731 N N . PHE A 1 86 ? -11.563 0.744 11.276 1.00 91.69 86 PHE A N 1
ATOM 732 C CA . PHE A 1 86 ? -12.416 1.849 11.642 1.00 91.69 86 PHE A CA 1
ATOM 733 C C . PHE A 1 86 ? -13.472 1.395 12.646 1.00 91.69 86 PHE A C 1
ATOM 735 O O . PHE A 1 86 ? -13.844 0.225 12.718 1.00 91.69 86 PHE A O 1
ATOM 742 N N . GLY A 1 87 ? -13.954 2.335 13.439 1.00 92.44 87 GLY A N 1
ATOM 743 C CA . GLY A 1 87 ? -15.039 2.123 14.382 1.00 92.44 87 GLY A CA 1
ATOM 744 C C . GLY A 1 87 ? -15.761 3.426 14.656 1.00 92.44 87 GLY A C 1
ATOM 745 O O . GLY A 1 87 ? -15.401 4.461 14.099 1.00 92.44 87 GLY A O 1
ATOM 746 N N . TYR A 1 88 ? -16.764 3.366 15.528 1.00 94.31 88 TYR A N 1
ATOM 747 C CA . TYR A 1 88 ? -17.578 4.523 15.891 1.00 94.31 88 TYR A CA 1
ATOM 748 C C . TYR A 1 88 ? -17.373 4.969 17.349 1.00 94.31 88 TYR A C 1
ATOM 750 O O . TYR A 1 88 ? -18.362 5.036 18.088 1.00 94.31 88 TYR A O 1
ATOM 758 N N . PRO A 1 89 ? -16.135 5.231 17.826 1.00 89.94 89 PRO A N 1
ATOM 759 C CA . PRO A 1 89 ? -15.985 5.801 19.156 1.00 89.94 89 PRO A CA 1
ATOM 760 C C . PRO A 1 89 ? -16.701 7.156 19.183 1.00 89.94 89 PRO A C 1
ATOM 762 O O . PRO A 1 89 ? -16.664 7.919 18.217 1.00 89.94 89 PRO A O 1
ATOM 765 N N . GLU A 1 90 ? -17.440 7.410 20.264 1.00 90.50 90 GLU A N 1
ATOM 766 C CA . GLU A 1 90 ? -18.203 8.655 20.444 1.00 90.50 90 GLU A CA 1
ATOM 767 C C . GLU A 1 90 ? -19.252 8.909 19.331 1.00 90.50 90 GLU A C 1
ATOM 769 O O . GLU A 1 90 ? -19.671 10.041 19.093 1.00 90.50 90 GLU A O 1
ATOM 774 N N . GLY A 1 91 ? -19.690 7.853 18.630 1.00 91.50 91 GLY A N 1
ATOM 775 C CA . GLY A 1 91 ? -20.725 7.927 17.594 1.00 91.50 91 GLY A CA 1
ATOM 776 C C . GLY A 1 91 ? -20.257 8.457 16.233 1.00 91.50 91 GLY A C 1
ATOM 777 O O . GLY A 1 91 ? -21.095 8.690 15.362 1.00 91.50 91 GLY A O 1
ATOM 778 N N . LYS A 1 92 ? -18.947 8.634 16.008 1.00 90.62 92 LYS A N 1
ATOM 779 C CA . LYS A 1 92 ? -18.379 9.086 14.722 1.00 90.62 92 LYS A CA 1
ATOM 780 C C . LYS A 1 92 ? -17.340 8.104 14.199 1.00 90.62 92 LYS A C 1
ATOM 782 O O . LYS A 1 92 ? -16.670 7.449 14.982 1.00 90.62 92 LYS A O 1
ATOM 787 N N . LEU A 1 93 ? -17.193 8.017 12.877 1.00 88.94 93 LEU A N 1
ATOM 788 C CA . LEU A 1 93 ? -16.247 7.092 12.252 1.00 88.94 93 LEU A CA 1
ATOM 789 C C . LEU A 1 93 ? -14.797 7.566 12.452 1.00 88.94 93 LEU A C 1
ATOM 791 O O . LEU A 1 93 ? -14.414 8.613 11.933 1.00 88.94 93 LEU A O 1
ATOM 795 N N . TYR A 1 94 ? -13.988 6.761 13.136 1.00 90.38 94 TYR A N 1
ATOM 796 C CA . TYR A 1 94 ? -12.559 6.996 13.354 1.00 90.38 94 TYR A CA 1
ATOM 797 C C . TYR A 1 94 ? -11.738 5.754 13.027 1.00 90.38 94 TYR A C 1
ATOM 799 O O . TYR A 1 94 ? -12.232 4.632 13.128 1.00 90.38 94 TYR A O 1
ATOM 807 N N . ALA A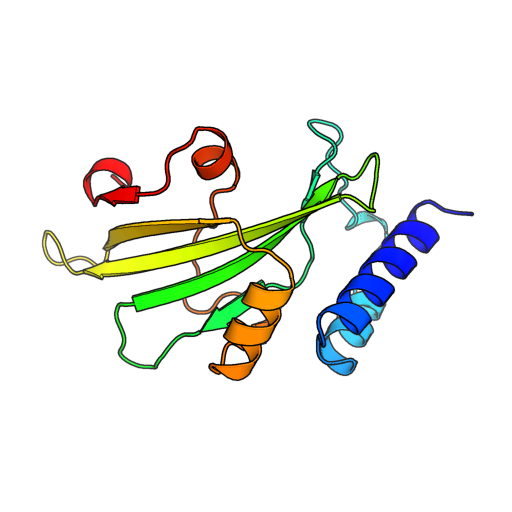 1 95 ? -10.467 5.947 12.667 1.00 91.00 95 ALA A N 1
ATOM 808 C CA . ALA A 1 95 ? -9.495 4.860 12.700 1.00 91.00 95 ALA A CA 1
ATOM 809 C C . ALA A 1 95 ? -9.222 4.503 14.166 1.00 91.00 95 ALA A C 1
ATOM 811 O O . ALA A 1 95 ? -8.866 5.372 14.954 1.00 91.00 95 ALA A O 1
ATOM 812 N N . ILE A 1 96 ? -9.406 3.237 14.527 1.00 93.94 96 ILE A N 1
ATOM 813 C CA . ILE A 1 96 ? -9.249 2.745 15.904 1.00 93.94 96 ILE A CA 1
ATOM 814 C C . ILE A 1 96 ? -8.089 1.763 16.048 1.00 93.94 96 ILE A C 1
ATOM 816 O O . ILE A 1 96 ? -7.606 1.526 17.151 1.00 93.94 96 ILE A O 1
ATOM 820 N N . GLU A 1 97 ? -7.629 1.200 14.930 1.00 94.81 97 GLU A N 1
ATOM 821 C CA . GLU A 1 97 ? -6.493 0.290 14.893 1.00 94.81 97 GLU A CA 1
ATOM 822 C C . GLU A 1 97 ? -5.678 0.522 13.625 1.00 94.81 97 GLU A C 1
ATOM 824 O O . GLU A 1 97 ? -6.216 0.682 12.524 1.00 94.81 97 GLU A O 1
ATOM 829 N N . GLY A 1 98 ? -4.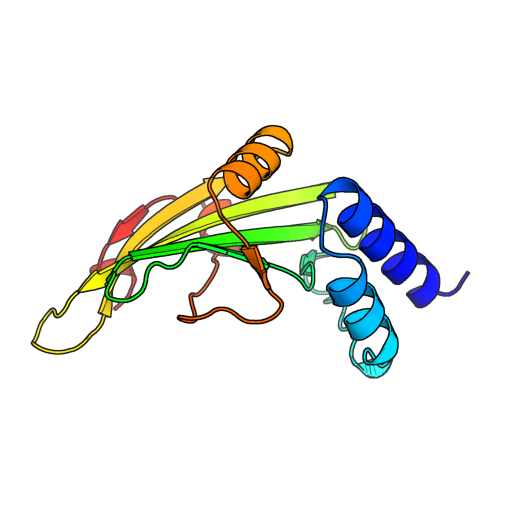363 0.502 13.784 1.00 95.00 98 GLY A N 1
ATOM 830 C CA . GLY A 1 98 ? -3.391 0.527 12.714 1.00 95.00 98 GLY A CA 1
ATOM 831 C C . GLY A 1 98 ? -2.368 -0.570 12.865 1.00 95.00 98 GLY A C 1
ATOM 832 O O . GLY A 1 98 ? -1.826 -0.766 13.950 1.00 95.00 98 GLY A O 1
ATOM 833 N N . LYS A 1 99 ? -2.055 -1.230 11.753 1.00 96.75 99 LYS A N 1
ATOM 834 C CA . LYS A 1 99 ? -0.955 -2.189 11.668 1.00 96.75 99 LYS A CA 1
ATOM 835 C C . LYS A 1 99 ? -0.091 -1.869 10.463 1.00 96.75 99 LYS A C 1
ATOM 837 O O . LYS A 1 99 ? -0.605 -1.453 9.425 1.00 96.75 99 LYS A O 1
ATOM 842 N N . ARG A 1 100 ? 1.215 -2.068 10.600 1.00 97.06 100 ARG A N 1
ATOM 843 C CA . ARG A 1 100 ? 2.199 -1.849 9.538 1.00 97.06 100 ARG A CA 1
ATOM 844 C C . ARG A 1 100 ? 3.114 -3.048 9.427 1.00 97.06 100 ARG A C 1
ATOM 846 O O . ARG A 1 100 ? 3.442 -3.675 10.432 1.00 97.06 100 ARG A O 1
ATOM 853 N N . LYS A 1 101 ? 3.560 -3.333 8.210 1.00 97.06 101 LYS A N 1
ATOM 854 C CA . LYS A 1 101 ? 4.538 -4.386 7.948 1.00 97.06 101 LYS A CA 1
ATOM 855 C C . LYS A 1 101 ? 5.355 -4.039 6.711 1.00 97.06 101 LYS A C 1
ATOM 857 O O . LYS A 1 101 ? 4.782 -3.729 5.668 1.00 97.06 101 LYS A O 1
ATOM 862 N N . TYR A 1 102 ? 6.678 -4.108 6.819 1.00 96.75 102 TYR A N 1
ATOM 863 C CA . TYR A 1 102 ? 7.526 -4.111 5.631 1.00 96.75 102 TYR A CA 1
ATOM 864 C C . TYR A 1 102 ? 7.378 -5.439 4.905 1.00 96.75 102 TYR A C 1
ATOM 866 O O . TYR A 1 102 ? 7.397 -6.490 5.542 1.00 96.75 102 TYR A O 1
ATOM 874 N N . LEU A 1 103 ? 7.222 -5.369 3.589 1.00 95.88 103 LEU A N 1
ATOM 875 C CA . LEU A 1 103 ? 7.092 -6.543 2.742 1.00 95.88 103 LEU A CA 1
ATOM 876 C C . LEU A 1 103 ? 8.331 -6.717 1.870 1.00 95.88 103 LEU A C 1
ATOM 878 O O . LEU A 1 103 ? 8.973 -5.741 1.471 1.00 95.88 103 LEU A O 1
ATOM 882 N N . ASN A 1 104 ? 8.613 -7.964 1.516 1.00 93.81 104 ASN A N 1
ATOM 883 C CA . ASN A 1 104 ? 9.446 -8.283 0.362 1.00 93.81 104 ASN A CA 1
ATOM 884 C C . ASN A 1 104 ? 8.587 -8.478 -0.911 1.00 93.81 104 ASN A C 1
ATOM 886 O O . ASN A 1 104 ? 7.363 -8.326 -0.895 1.00 93.81 104 ASN A O 1
ATOM 890 N N . LYS A 1 105 ? 9.241 -8.781 -2.039 1.00 90.94 105 LYS A N 1
ATOM 891 C CA . LYS A 1 105 ? 8.577 -8.946 -3.344 1.00 90.94 105 LYS A CA 1
ATOM 892 C C . LYS A 1 105 ? 7.677 -10.186 -3.406 1.00 90.94 105 LYS A C 1
ATOM 894 O O . LYS A 1 105 ? 6.594 -10.110 -3.978 1.00 90.94 105 LYS A O 1
ATOM 899 N N . ASP A 1 106 ? 8.080 -11.286 -2.778 1.00 93.19 106 ASP A N 1
ATOM 900 C CA . ASP A 1 106 ? 7.294 -12.526 -2.766 1.00 93.19 106 ASP A CA 1
ATOM 901 C C . ASP A 1 106 ? 5.994 -12.344 -1.969 1.00 93.19 106 ASP A C 1
ATOM 903 O O . ASP A 1 106 ? 4.921 -12.787 -2.378 1.00 93.19 106 ASP A O 1
ATOM 907 N N . GLU A 1 107 ? 6.061 -11.612 -0.855 1.00 96.00 107 GLU A N 1
ATOM 908 C CA . GLU A 1 107 ? 4.882 -11.246 -0.068 1.00 96.00 107 GLU A CA 1
ATOM 909 C C . GLU A 1 107 ? 3.933 -10.328 -0.845 1.00 96.00 107 GLU A C 1
ATOM 911 O O . GLU A 1 107 ? 2.717 -10.489 -0.755 1.00 96.00 107 GLU A O 1
ATOM 916 N N . LEU A 1 108 ? 4.463 -9.385 -1.630 1.00 95.00 108 LEU A N 1
ATOM 917 C CA . LEU A 1 108 ? 3.647 -8.548 -2.511 1.00 95.00 108 LEU A CA 1
ATOM 918 C C . LEU A 1 108 ? 2.860 -9.403 -3.519 1.00 95.00 108 LEU A C 1
ATOM 920 O O . LEU A 1 108 ? 1.649 -9.217 -3.655 1.00 95.00 108 LEU A O 1
ATOM 924 N N . ALA A 1 109 ? 3.526 -10.355 -4.179 1.00 93.50 109 ALA A N 1
ATOM 925 C CA . ALA A 1 109 ? 2.892 -11.271 -5.128 1.00 93.50 109 ALA A CA 1
ATOM 926 C C . ALA A 1 109 ? 1.797 -12.120 -4.459 1.00 93.50 109 ALA A C 1
ATOM 928 O O . ALA A 1 109 ? 0.703 -12.290 -5.006 1.00 93.50 109 ALA A O 1
ATOM 929 N N . LEU A 1 110 ? 2.039 -12.578 -3.225 1.00 95.12 110 LEU A N 1
ATOM 930 C CA . LEU A 1 110 ? 1.027 -13.275 -2.435 1.00 95.12 110 LEU A CA 1
ATOM 931 C C . LEU A 1 110 ? -0.214 -12.399 -2.206 1.00 95.12 110 LEU A C 1
ATOM 933 O O . LEU A 1 110 ? -1.331 -12.869 -2.417 1.00 95.12 110 LEU A O 1
ATOM 937 N N . TYR A 1 111 ? -0.056 -11.127 -1.834 1.00 95.38 111 TYR A N 1
ATOM 938 C CA . TYR A 1 111 ? -1.202 -10.231 -1.641 1.00 95.38 111 TYR A CA 1
ATOM 939 C C . TYR A 1 111 ? -2.002 -9.997 -2.929 1.00 95.38 111 TYR A C 1
ATOM 941 O O . TYR A 1 111 ? -3.234 -9.987 -2.881 1.00 95.38 111 TYR A O 1
ATOM 949 N N . ILE A 1 112 ? -1.340 -9.885 -4.085 1.00 94.31 112 ILE A N 1
ATOM 950 C CA . ILE A 1 112 ? -2.023 -9.821 -5.391 1.00 94.31 112 ILE A CA 1
ATOM 951 C C . ILE A 1 112 ? -2.913 -11.057 -5.577 1.00 94.31 112 ILE A C 1
ATOM 953 O O . ILE A 1 112 ? -4.110 -10.923 -5.843 1.00 94.31 112 ILE A O 1
ATOM 957 N N . SER A 1 113 ? -2.372 -12.256 -5.333 1.00 93.50 113 SER A N 1
ATOM 958 C CA . SER A 1 113 ? -3.130 -13.513 -5.449 1.00 93.50 113 SER A CA 1
ATOM 959 C C . SER A 1 113 ? -4.321 -13.609 -4.479 1.00 93.50 113 SER A C 1
ATOM 961 O O . SER A 1 113 ? -5.304 -14.289 -4.761 1.00 93.50 113 SER A O 1
ATOM 963 N N . GLN A 1 114 ? -4.281 -12.876 -3.360 1.00 93.62 114 GLN A N 1
ATOM 964 C CA . GLN A 1 114 ? -5.353 -12.806 -2.358 1.00 93.62 114 GLN A CA 1
ATOM 965 C C . GLN A 1 114 ? -6.441 -11.765 -2.682 1.00 93.62 114 GLN A C 1
ATOM 967 O O . GLN A 1 114 ? -7.323 -11.496 -1.851 1.00 93.62 114 GLN A O 1
ATOM 972 N N . GLY A 1 115 ? -6.395 -11.174 -3.879 1.00 92.38 115 GLY A N 1
ATOM 973 C CA . GLY A 1 115 ? -7.423 -10.275 -4.398 1.00 92.38 115 GLY A CA 1
ATOM 974 C C . GLY A 1 115 ? -7.169 -8.791 -4.143 1.00 92.38 115 GLY A C 1
ATOM 975 O O . GLY A 1 115 ? -8.094 -7.992 -4.298 1.00 92.38 115 GLY A O 1
ATOM 976 N N . TYR A 1 116 ? -5.949 -8.402 -3.759 1.00 95.00 116 TYR A N 1
ATOM 977 C CA . TYR A 1 116 ? -5.564 -6.992 -3.766 1.00 95.00 116 TYR A CA 1
ATOM 978 C C . TYR A 1 116 ? -5.501 -6.484 -5.206 1.00 95.00 116 TYR A C 1
ATOM 980 O O . TYR A 1 116 ? -4.990 -7.164 -6.095 1.00 95.00 116 TYR A O 1
ATOM 988 N N . LYS A 1 117 ? -6.006 -5.272 -5.438 1.00 94.19 117 LYS A N 1
ATOM 989 C CA . LYS A 1 117 ? -6.044 -4.668 -6.772 1.00 94.19 117 LYS A CA 1
ATOM 990 C C . LYS A 1 117 ? -5.192 -3.414 -6.823 1.00 94.19 117 LYS A C 1
ATOM 992 O O . LYS A 1 117 ? -5.243 -2.587 -5.913 1.00 94.19 117 LYS A O 1
ATOM 997 N N . TRP A 1 118 ? -4.446 -3.277 -7.914 1.00 94.62 118 TRP A N 1
ATOM 998 C CA . TRP A 1 118 ? -3.722 -2.057 -8.243 1.00 94.62 118 TRP A CA 1
ATOM 999 C C . TRP A 1 118 ? -4.684 -0.892 -8.477 1.00 94.62 118 TRP A C 1
ATOM 1001 O O . TRP A 1 118 ? -5.715 -1.045 -9.131 1.00 94.62 118 TRP A O 1
ATOM 1011 N N . THR A 1 119 ? -4.337 0.275 -7.946 1.00 91.44 119 THR A N 1
ATOM 1012 C CA . THR A 1 119 ? -5.116 1.506 -8.062 1.00 91.44 119 THR A CA 1
ATOM 1013 C C . THR A 1 119 ? -4.218 2.740 -7.985 1.00 91.44 119 THR A C 1
ATOM 1015 O O . THR A 1 119 ? -3.181 2.736 -7.324 1.00 91.44 119 THR A O 1
ATOM 1018 N N . GLU A 1 120 ? -4.636 3.825 -8.632 1.00 87.31 120 GLU A N 1
ATOM 1019 C CA . GLU A 1 120 ? -4.042 5.162 -8.476 1.00 87.31 120 GLU A CA 1
ATOM 1020 C C . GLU A 1 120 ? -4.631 5.923 -7.281 1.00 87.31 120 GLU A C 1
ATOM 1022 O O . GLU A 1 120 ? -4.041 6.881 -6.780 1.00 87.31 120 GLU A O 1
ATOM 1027 N N . LYS A 1 121 ? -5.827 5.525 -6.828 1.00 87.25 121 LYS A N 1
ATOM 1028 C CA . LYS A 1 121 ? -6.573 6.205 -5.765 1.00 87.25 121 LYS A CA 1
ATOM 1029 C C . LYS A 1 121 ? -7.158 5.199 -4.790 1.00 87.25 121 LYS A C 1
ATOM 1031 O O . LYS A 1 121 ? -7.800 4.226 -5.181 1.00 87.25 121 LYS A O 1
ATOM 1036 N N . LEU A 1 122 ? -6.952 5.468 -3.509 1.00 88.19 122 LEU A N 1
ATOM 1037 C CA . LEU A 1 122 ? -7.467 4.628 -2.440 1.00 88.19 122 LEU A CA 1
ATOM 1038 C C . LEU A 1 122 ? -8.958 4.867 -2.214 1.00 88.19 122 LEU A C 1
ATOM 1040 O O . LEU A 1 122 ? -9.408 6.012 -2.173 1.00 88.19 122 LEU A O 1
ATOM 1044 N N . ASN A 1 123 ? -9.698 3.783 -2.017 1.00 85.12 123 ASN A N 1
ATOM 1045 C CA . ASN A 1 123 ? -11.104 3.791 -1.658 1.00 85.12 123 ASN A CA 1
ATOM 1046 C C . ASN A 1 123 ? -11.429 2.641 -0.673 1.00 85.12 123 ASN A C 1
AT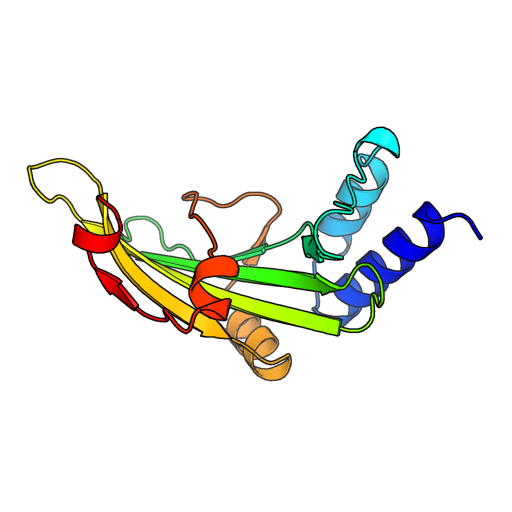OM 1048 O O . ASN A 1 123 ? -11.464 1.486 -1.099 1.00 85.12 123 ASN A O 1
ATOM 1052 N N . PRO A 1 124 ? -11.664 2.930 0.622 1.00 84.19 124 PRO A N 1
ATOM 1053 C CA . PRO A 1 124 ? -11.598 4.251 1.248 1.00 84.19 124 PRO A CA 1
ATOM 1054 C C . PRO A 1 124 ? -10.156 4.790 1.305 1.00 84.19 124 PRO A C 1
ATOM 1056 O O . PRO A 1 124 ? -9.199 4.008 1.255 1.00 84.19 124 PRO A O 1
ATOM 1059 N N . PRO A 1 125 ? -9.971 6.118 1.407 1.00 84.69 125 PRO A N 1
ATOM 1060 C CA . PRO A 1 125 ? -8.647 6.705 1.550 1.00 84.69 125 PRO A CA 1
ATOM 1061 C C . PRO A 1 125 ? -8.040 6.366 2.912 1.00 84.69 125 PRO A C 1
ATOM 1063 O O . PRO A 1 125 ? -8.677 6.563 3.946 1.00 84.69 125 PRO A O 1
ATOM 1066 N N . ILE A 1 126 ? -6.783 5.912 2.919 1.00 87.06 126 ILE A N 1
ATOM 1067 C CA . ILE A 1 126 ? -6.006 5.731 4.151 1.00 87.06 126 ILE A CA 1
ATOM 1068 C C . ILE A 1 126 ? -4.611 6.340 4.052 1.00 87.06 126 ILE A C 1
ATOM 1070 O O . ILE A 1 126 ? -3.984 6.346 2.994 1.00 87.06 126 ILE A O 1
ATOM 1074 N N . ALA A 1 127 ? -4.112 6.836 5.184 1.00 83.94 127 ALA A N 1
ATOM 1075 C CA . ALA A 1 127 ? -2.756 7.356 5.292 1.00 83.94 127 ALA A CA 1
ATOM 1076 C C . ALA A 1 127 ? -1.746 6.216 5.484 1.00 83.94 127 ALA A C 1
ATOM 1078 O O . ALA A 1 127 ? -1.816 5.469 6.465 1.00 83.94 127 ALA A O 1
ATOM 1079 N N . ILE A 1 128 ? -0.778 6.140 4.573 1.00 88.12 128 ILE A N 1
ATOM 1080 C CA . ILE A 1 128 ? 0.326 5.175 4.599 1.00 88.12 128 ILE A CA 1
ATOM 1081 C C . ILE A 1 128 ? 1.546 5.851 5.219 1.00 88.12 128 ILE A C 1
ATOM 1083 O O . ILE A 1 128 ? 2.023 6.865 4.703 1.00 88.12 128 ILE A O 1
ATOM 1087 N N . ASN A 1 129 ? 2.047 5.314 6.332 1.00 88.25 129 ASN A N 1
ATOM 1088 C CA . ASN A 1 129 ? 2.985 6.039 7.189 1.00 88.25 129 ASN A CA 1
ATOM 1089 C C . ASN A 1 129 ? 4.382 5.408 7.206 1.00 88.25 129 ASN A C 1
ATOM 1091 O O . ASN A 1 129 ? 4.813 4.841 8.212 1.00 88.25 129 ASN A O 1
ATOM 1095 N N . PHE A 1 130 ? 5.135 5.590 6.116 1.00 89.12 130 PHE A N 1
ATOM 1096 C CA . PHE A 1 130 ? 6.549 5.194 6.049 1.00 89.12 130 PHE A CA 1
ATOM 1097 C C . PHE A 1 130 ? 7.386 5.817 7.170 1.00 89.12 130 PHE A C 1
ATOM 1099 O O . PHE A 1 130 ? 8.247 5.145 7.727 1.00 89.12 130 PHE A O 1
ATOM 1106 N N . SER A 1 131 ? 7.109 7.066 7.556 1.00 89.06 131 SER A N 1
ATOM 1107 C CA . SER A 1 131 ? 7.832 7.746 8.636 1.00 89.06 131 SER A CA 1
ATOM 1108 C C . SER A 1 131 ? 7.643 7.075 9.999 1.00 89.06 131 SER A C 1
ATOM 1110 O O . SER A 1 131 ? 8.590 7.011 10.777 1.00 89.06 131 SER A O 1
ATOM 1112 N N . LEU A 1 132 ? 6.445 6.555 10.296 1.00 91.12 132 LEU A N 1
ATOM 1113 C CA . LEU A 1 132 ? 6.189 5.817 11.539 1.00 91.12 132 LEU A CA 1
ATOM 1114 C C . LEU A 1 132 ? 6.848 4.438 11.506 1.00 91.12 132 LEU A C 1
ATOM 1116 O O . LEU A 1 132 ? 7.504 4.056 12.472 1.00 91.12 132 LEU A O 1
ATOM 1120 N N . ALA A 1 133 ? 6.751 3.733 10.376 1.00 92.00 133 ALA A N 1
ATOM 1121 C CA . ALA A 1 133 ? 7.413 2.444 10.198 1.00 92.00 133 ALA A CA 1
ATOM 1122 C C . ALA A 1 133 ? 8.945 2.561 10.344 1.00 92.00 133 ALA A C 1
ATOM 1124 O O . ALA A 1 133 ? 9.553 1.756 11.044 1.00 92.00 133 ALA A O 1
ATOM 1125 N N . LYS A 1 134 ? 9.558 3.625 9.798 1.00 90.94 134 LYS A N 1
ATOM 1126 C CA . LYS A 1 134 ? 10.997 3.921 9.953 1.00 90.94 134 LYS A CA 1
ATOM 1127 C C . LYS A 1 134 ? 11.401 4.179 11.407 1.00 90.94 134 LYS A C 1
ATOM 1129 O O . LYS A 1 134 ? 12.528 3.887 11.785 1.00 90.94 134 LYS A O 1
ATOM 1134 N N . LYS A 1 135 ? 10.482 4.697 12.229 1.00 93.94 135 LYS A N 1
ATOM 1135 C CA . LYS A 1 135 ? 10.663 4.879 13.680 1.00 93.94 135 LYS A CA 1
ATOM 1136 C C . LYS A 1 135 ? 10.371 3.606 14.492 1.00 93.94 135 LYS A C 1
ATOM 1138 O O . LYS A 1 135 ? 10.411 3.658 15.715 1.00 93.94 135 LYS A O 1
ATOM 1143 N N . GLY A 1 136 ? 10.049 2.484 13.842 1.00 94.56 136 GLY A N 1
ATOM 1144 C CA . GLY A 1 136 ? 9.715 1.217 14.501 1.00 94.56 136 GLY A CA 1
ATOM 1145 C C . GLY A 1 136 ? 8.275 1.121 15.022 1.00 94.56 136 GLY A C 1
ATOM 1146 O O . GLY A 1 136 ? 7.953 0.194 15.762 1.00 94.56 136 GLY A O 1
ATOM 1147 N N . VAL A 1 137 ? 7.387 2.048 14.645 1.00 95.50 137 VAL A N 1
ATOM 1148 C CA . VAL A 1 137 ? 5.992 2.072 15.115 1.00 95.50 137 VAL A CA 1
ATOM 1149 C C . VAL A 1 137 ? 5.106 1.242 14.183 1.00 95.50 137 VAL A C 1
ATOM 1151 O O . VAL A 1 137 ? 4.537 1.745 13.208 1.00 95.50 137 VAL A O 1
ATOM 1154 N N . PHE A 1 138 ? 4.974 -0.050 14.489 1.00 96.50 138 PHE A N 1
ATOM 1155 C CA . PHE A 1 138 ? 4.199 -0.998 13.675 1.00 96.50 138 PHE A CA 1
ATOM 1156 C C . PHE A 1 138 ? 2.735 -1.154 14.082 1.00 96.50 138 PHE A C 1
ATOM 1158 O O . PHE A 1 138 ? 1.944 -1.694 13.311 1.00 96.50 138 PHE A O 1
ATOM 1165 N N . TYR A 1 139 ? 2.366 -0.639 15.250 1.00 97.00 139 TYR A N 1
ATOM 1166 C CA . TYR A 1 139 ? 1.007 -0.676 15.769 1.00 97.00 139 TYR A CA 1
ATOM 1167 C C . TYR A 1 139 ? 0.582 0.727 16.182 1.00 97.00 139 TYR A C 1
ATOM 1169 O O . TYR A 1 139 ? 1.401 1.516 16.650 1.00 97.00 139 TYR A O 1
ATOM 1177 N N . SER A 1 140 ? -0.688 1.041 15.960 1.00 93.88 140 SER A N 1
ATOM 1178 C CA . SER A 1 140 ? -1.309 2.291 16.386 1.00 93.88 140 SER A CA 1
ATOM 1179 C C . SER A 1 140 ? -2.716 1.995 16.891 1.00 93.88 140 SER A C 1
ATOM 1181 O O . SER A 1 140 ? -3.443 1.195 16.303 1.00 93.88 140 SER A O 1
ATOM 1183 N N . SER A 1 141 ? -3.077 2.632 17.988 1.00 93.81 141 SER A N 1
ATOM 1184 C CA . SER A 1 141 ? -4.384 2.606 18.629 1.00 93.81 141 SER A CA 1
ATOM 1185 C C . SER A 1 141 ? -5.177 3.866 18.283 1.00 93.81 141 SER A C 1
ATOM 1187 O O . SER A 1 141 ? -4.644 4.792 17.677 1.00 93.81 141 SER A O 1
ATOM 1189 N N . TYR A 1 142 ? -6.445 3.920 18.692 1.00 91.69 142 TYR A N 1
ATOM 1190 C CA . TYR A 1 142 ? -7.271 5.125 18.576 1.00 91.69 142 TYR A CA 1
ATOM 1191 C C . TYR A 1 142 ? -6.594 6.377 19.162 1.00 91.69 142 TYR A C 1
ATOM 1193 O O . TYR A 1 142 ? -6.611 7.422 18.520 1.00 91.69 142 TYR A O 1
ATOM 1201 N N . GLU A 1 143 ? -5.935 6.262 20.319 1.00 90.56 143 GLU A N 1
ATOM 1202 C CA . GLU A 1 143 ? -5.250 7.394 20.962 1.00 90.56 143 GLU A CA 1
ATOM 1203 C C . GLU A 1 143 ? -4.046 7.895 20.152 1.00 90.56 143 GLU A C 1
ATOM 1205 O O . GLU A 1 143 ? -3.746 9.081 20.174 1.00 90.56 143 GLU A O 1
ATOM 1210 N N . ASP A 1 144 ? -3.396 7.024 19.374 1.00 88.19 144 ASP A N 1
ATOM 1211 C CA . ASP A 1 144 ? -2.303 7.423 18.477 1.00 88.19 144 ASP A CA 1
ATOM 1212 C C . ASP A 1 144 ? -2.805 8.166 17.223 1.00 88.19 144 ASP A C 1
ATOM 1214 O O . ASP A 1 144 ? -2.010 8.759 16.491 1.00 88.19 144 ASP A O 1
ATOM 1218 N N . PHE A 1 145 ? -4.109 8.079 16.931 1.00 82.56 145 PHE A N 1
ATOM 1219 C CA . PHE A 1 145 ? -4.754 8.727 15.785 1.00 82.56 145 PHE A CA 1
ATOM 1220 C C . PHE A 1 145 ? -5.496 10.019 16.138 1.00 82.56 145 PHE A C 1
ATOM 1222 O O . PHE A 1 145 ? -5.935 10.711 15.214 1.00 82.56 145 PHE A O 1
ATOM 1229 N N . LYS A 1 146 ? -5.678 10.302 17.430 1.00 79.38 146 LYS A N 1
ATOM 1230 C CA . LYS A 1 146 ? -6.381 11.479 17.944 1.00 79.38 146 LYS A CA 1
ATOM 1231 C C . LYS A 1 146 ? -5.486 12.717 17.916 1.00 79.38 146 LYS A C 1
ATOM 1233 O O . LYS A 1 146 ? -6.024 13.789 17.559 1.00 79.38 146 LYS A O 1
#

pLDDT: mean 84.81, std 13.17, range [41.22, 97.06]

Sequence (146 aa):
MSYKCSYFAFIKRTCDEFEVPKDLYLNWMKEMRESNIRVSQEFGEGRFPFLLQKYESGSLETSVIAIQFNTFNFHELTILWEYRKFGYPEGKLYAIEGKRKYLNKDELALYISQGYKWTEKLNPPIAINFSLAKKGVFYSSYEDFK

Organism: NCBI:txid1053189

Foldseek 3Di:
DDLLVVVLVLLVVVCVLLVPPPVVSVVVNVPDDPVNPDQDPPFQKDWNQKKWKDDDPPAQKIKIKTWIAGNVDRVDIWIKIKIFGWDQVVHHIDTFKIFMDTDDSVVSNVVVVVPTHMDSADVVDDDDCPPCVVVVNGMDGRVNRD